Protein AF-A0A8B6F8V8-F1 (afdb_monomer_lite)

Radius of gyration: 27.31 Å; chains: 1; bounding box: 57×54×64 Å

Sequence (137 aa):
MEKSIDESTNSDNKCVRKIDWNKIDTNEYERKLSHKLDSELQNLDLESLDNFIYNLCEIVTDTARELVPSKQNYGSRTRRKGRVWPPHIVDIIRKEKHCFWKWKQAGQPKSKDNKYFKELKQTKKDLRSDQRQFEAS

Structure (mmCIF, N/CA/C/O backbone):
data_AF-A0A8B6F8V8-F1
#
_entry.id   AF-A0A8B6F8V8-F1
#
loop_
_atom_site.group_PDB
_atom_site.id
_atom_site.type_symbol
_atom_site.label_atom_id
_atom_site.label_alt_id
_atom_site.label_comp_id
_atom_site.label_asym_id
_atom_site.label_entity_id
_atom_site.label_seq_id
_atom_site.pdbx_PDB_ins_code
_atom_site.Cartn_x
_atom_site.Cartn_y
_atom_site.Cartn_z
_atom_site.occupancy
_atom_site.B_iso_or_equiv
_atom_site.auth_seq_id
_atom_site.auth_comp_id
_ato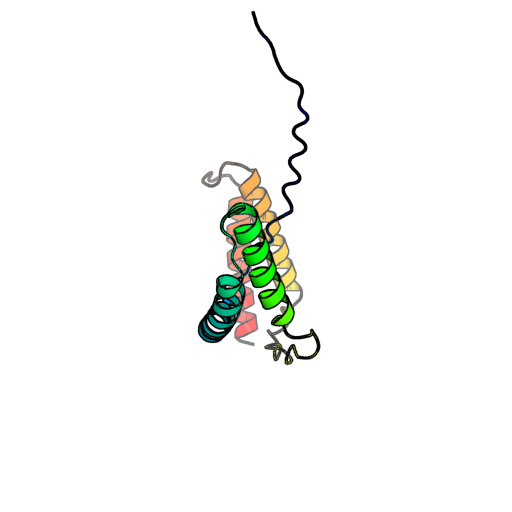m_site.auth_asym_id
_atom_site.auth_atom_id
_atom_site.pdbx_PDB_model_num
ATOM 1 N N . MET A 1 1 ? -38.260 35.640 -4.861 1.00 37.66 1 MET A N 1
ATOM 2 C CA . MET A 1 1 ? -38.415 34.197 -4.583 1.00 37.66 1 MET A CA 1
ATOM 3 C C . MET A 1 1 ? -37.902 33.487 -5.828 1.00 37.66 1 MET A C 1
ATOM 5 O O . MET A 1 1 ? -38.463 33.726 -6.883 1.00 37.66 1 MET A O 1
ATOM 9 N N . GLU A 1 2 ? -36.643 33.025 -5.833 1.00 38.22 2 GLU A N 1
ATOM 10 C CA . GLU A 1 2 ? -36.257 31.622 -5.520 1.00 38.22 2 GLU A CA 1
ATOM 11 C C . GLU A 1 2 ? -36.964 30.638 -6.480 1.00 38.22 2 GLU A C 1
ATOM 13 O O . GLU A 1 2 ? -38.186 30.638 -6.492 1.00 38.22 2 GLU A O 1
ATOM 18 N N . LYS A 1 3 ? -36.342 29.797 -7.327 1.00 39.75 3 LYS A N 1
ATOM 19 C CA . LYS A 1 3 ? -35.070 29.033 -7.321 1.00 39.75 3 LYS A CA 1
ATOM 20 C C . LYS A 1 3 ? -34.772 28.509 -8.755 1.00 39.75 3 LYS A C 1
ATOM 22 O O . LYS A 1 3 ? -35.714 28.273 -9.496 1.00 39.75 3 LYS A O 1
ATOM 27 N N . SER A 1 4 ? -33.495 28.454 -9.164 1.00 43.72 4 SER A N 1
ATOM 28 C CA . SER A 1 4 ? -32.673 27.248 -9.490 1.00 43.72 4 SER A CA 1
ATOM 29 C C . SER A 1 4 ? -32.945 26.558 -10.846 1.00 43.72 4 SER A C 1
ATOM 31 O O . SER A 1 4 ? -34.070 26.165 -11.104 1.00 43.72 4 SER A O 1
ATOM 33 N N . ILE A 1 5 ? -31.996 26.618 -11.798 1.00 47.34 5 ILE A N 1
ATOM 34 C CA . ILE A 1 5 ? -30.928 25.639 -12.170 1.00 47.34 5 ILE A CA 1
ATOM 35 C C . ILE A 1 5 ? -31.457 24.466 -13.013 1.00 47.34 5 ILE A C 1
ATOM 37 O O . ILE A 1 5 ? -32.272 23.704 -12.521 1.00 47.34 5 ILE A O 1
ATOM 41 N N . ASP A 1 6 ? -30.925 24.335 -14.235 1.00 41.88 6 ASP A N 1
ATOM 42 C CA . ASP A 1 6 ? -30.446 23.081 -14.857 1.00 41.88 6 ASP A CA 1
ATOM 43 C C . ASP A 1 6 ? -29.526 23.495 -16.031 1.00 41.88 6 ASP A C 1
ATOM 45 O O . ASP A 1 6 ? -29.958 24.142 -16.981 1.00 41.88 6 ASP A O 1
ATOM 49 N N . GLU A 1 7 ? -28.201 23.514 -15.858 1.00 49.66 7 GLU A N 1
ATOM 50 C CA . GLU A 1 7 ? -27.266 22.388 -16.056 1.00 49.66 7 GLU A CA 1
ATOM 51 C C . GLU A 1 7 ? -27.273 21.801 -17.477 1.00 49.66 7 GLU A C 1
ATOM 53 O O . GLU A 1 7 ? -27.997 20.862 -17.789 1.00 49.66 7 GLU A O 1
ATOM 58 N N . SER A 1 8 ? -26.375 22.312 -18.327 1.00 41.34 8 SER A N 1
ATOM 59 C CA . SER A 1 8 ? -25.616 21.498 -19.293 1.00 41.34 8 SER A CA 1
ATOM 60 C C . SER A 1 8 ? -24.451 22.301 -19.877 1.00 41.34 8 SER A C 1
ATOM 62 O O . SER A 1 8 ? -24.341 22.519 -21.081 1.00 41.34 8 SER A O 1
ATOM 64 N N . THR A 1 9 ? -23.532 22.745 -19.018 1.00 43.31 9 THR A N 1
ATOM 65 C CA . THR A 1 9 ? -22.144 22.929 -19.448 1.00 43.31 9 THR A CA 1
ATOM 66 C C . THR A 1 9 ? -21.496 21.553 -19.427 1.00 43.31 9 THR A C 1
ATOM 68 O O . THR A 1 9 ? -21.001 21.085 -18.404 1.00 43.31 9 THR A O 1
ATOM 71 N N . ASN A 1 10 ? -21.543 20.876 -20.573 1.00 43.97 10 ASN A N 1
ATOM 72 C CA . ASN A 1 10 ? -20.800 19.647 -20.807 1.00 43.97 10 ASN A CA 1
ATOM 73 C C . ASN A 1 10 ? -19.305 20.011 -20.876 1.00 43.97 10 ASN A C 1
ATOM 75 O O . ASN A 1 10 ? -18.731 20.232 -21.939 1.00 43.97 10 ASN A O 1
ATOM 79 N N . SER A 1 11 ? -18.705 20.212 -19.702 1.00 41.75 11 SER A N 1
ATOM 80 C CA . SER A 1 11 ? -17.268 20.361 -19.534 1.00 41.75 11 SER A CA 1
ATOM 81 C C . SER A 1 11 ? -16.659 18.979 -19.722 1.00 41.75 11 SER A C 1
ATOM 83 O O . SER A 1 11 ? -16.521 18.205 -18.773 1.00 41.75 11 SER A O 1
ATOM 85 N N . ASP A 1 12 ? -16.297 18.676 -20.967 1.00 44.72 12 ASP A N 1
ATOM 86 C CA . ASP A 1 12 ? -15.353 17.619 -21.312 1.00 44.72 12 ASP A CA 1
ATOM 87 C C . ASP A 1 12 ? -13.976 17.974 -20.730 1.00 44.72 12 ASP A C 1
ATOM 89 O O . ASP A 1 12 ? -13.028 18.335 -21.427 1.00 44.72 12 ASP A O 1
ATOM 93 N N . ASN A 1 13 ? -13.855 17.869 -19.406 1.00 47.69 13 ASN A N 1
ATOM 94 C CA . ASN A 1 13 ? -12.585 17.845 -18.702 1.00 47.69 13 ASN A CA 1
ATOM 95 C C . ASN A 1 13 ? -11.880 16.532 -19.056 1.00 47.69 13 ASN A C 1
ATOM 97 O O . ASN A 1 13 ? -11.894 15.554 -18.301 1.00 47.69 13 ASN A O 1
ATOM 101 N N . LYS A 1 14 ? -11.258 16.506 -20.242 1.00 51.22 14 LYS A N 1
ATOM 102 C CA . LYS A 1 14 ? -10.300 15.476 -20.635 1.00 51.22 14 LYS A CA 1
ATOM 103 C C . LYS A 1 14 ? -9.250 15.382 -19.533 1.00 51.22 14 LYS A C 1
ATOM 105 O O . LYS A 1 14 ? -8.500 16.312 -19.259 1.00 51.22 14 LYS A O 1
ATOM 110 N N . CYS A 1 15 ? -9.255 14.231 -18.873 1.00 42.44 15 CYS A N 1
ATOM 111 C CA . CYS A 1 15 ? -8.388 13.861 -17.769 1.00 42.44 15 CYS A CA 1
ATOM 112 C C . CYS A 1 15 ? -6.918 14.195 -18.079 1.00 42.44 15 CYS A C 1
ATOM 114 O O . CYS A 1 15 ? -6.251 13.453 -18.805 1.00 42.44 15 CYS A O 1
ATOM 116 N N . VAL A 1 16 ? -6.403 15.279 -17.490 1.00 51.69 1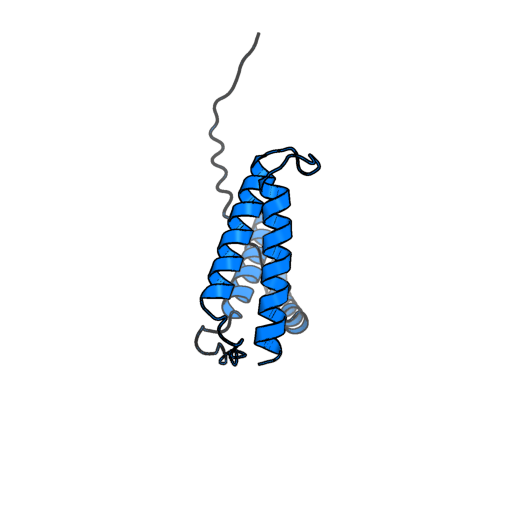6 VAL A N 1
ATOM 117 C CA . VAL A 1 16 ? -4.962 15.528 -17.389 1.00 51.69 16 VAL A CA 1
ATOM 118 C C . VAL A 1 16 ? -4.401 14.407 -16.520 1.00 51.69 16 VAL A C 1
ATOM 120 O O . VAL A 1 16 ? -4.529 14.401 -15.292 1.00 51.69 16 VAL A O 1
ATOM 123 N N . ARG A 1 17 ? -3.870 13.368 -17.168 1.00 60.72 17 ARG A N 1
ATOM 124 C CA . ARG A 1 17 ? -3.345 12.196 -16.470 1.00 60.72 17 ARG A CA 1
ATOM 125 C C . ARG A 1 17 ? -2.095 12.609 -15.704 1.00 60.72 17 ARG A C 1
ATOM 127 O O . ARG A 1 17 ? -1.141 13.119 -16.277 1.00 60.72 17 ARG A O 1
ATOM 134 N N . LYS A 1 18 ? -2.119 12.372 -14.394 1.00 64.31 18 LYS A N 1
ATOM 135 C CA . LYS A 1 18 ? -1.047 12.729 -13.463 1.00 64.31 18 LYS A CA 1
ATOM 136 C C . LYS A 1 18 ? 0.283 12.092 -13.889 1.00 64.31 18 LYS A C 1
ATOM 138 O O . LYS A 1 18 ? 0.394 10.867 -13.921 1.00 64.31 18 LYS A O 1
ATOM 143 N N . ILE A 1 19 ? 1.274 12.929 -14.188 1.00 74.31 19 ILE A N 1
ATOM 144 C CA . ILE A 1 19 ? 2.643 12.515 -14.516 1.00 74.31 19 ILE A CA 1
ATOM 145 C C . ILE A 1 19 ? 3.396 12.196 -13.219 1.00 74.31 19 ILE A C 1
ATOM 147 O O . ILE A 1 19 ? 3.311 12.934 -12.236 1.00 74.31 19 ILE A O 1
ATOM 151 N N . ASP A 1 20 ? 4.125 11.079 -13.213 1.00 76.50 20 ASP A N 1
ATOM 152 C CA . ASP A 1 20 ? 5.019 10.695 -12.116 1.00 76.50 20 ASP A CA 1
ATOM 153 C C . ASP A 1 20 ? 6.444 11.177 -12.411 1.00 76.50 20 ASP A C 1
ATOM 155 O O . ASP A 1 20 ? 7.258 10.458 -12.994 1.00 76.50 20 ASP A O 1
ATOM 159 N N . TRP A 1 21 ? 6.722 12.415 -12.007 1.00 74.44 21 TRP A N 1
ATOM 160 C CA . TRP A 1 21 ? 7.985 13.119 -12.245 1.00 74.44 21 TRP A CA 1
ATOM 161 C C . TRP A 1 21 ? 9.222 12.404 -11.687 1.00 74.44 21 TRP A C 1
ATOM 163 O O . TRP A 1 21 ? 10.312 12.580 -12.215 1.00 74.44 21 TRP A O 1
ATOM 173 N N . ASN A 1 22 ? 9.061 11.527 -10.690 1.00 75.25 22 ASN A N 1
ATOM 174 C CA . ASN A 1 22 ? 10.172 10.775 -10.093 1.00 75.25 22 ASN A CA 1
ATOM 175 C C . ASN A 1 22 ? 10.775 9.713 -11.029 1.00 75.25 22 ASN A C 1
ATOM 177 O O . ASN A 1 22 ? 11.773 9.085 -10.682 1.00 75.25 22 ASN A O 1
ATOM 181 N N . LYS A 1 23 ? 10.134 9.441 -12.169 1.00 76.06 23 LYS A N 1
ATOM 182 C CA . LYS A 1 23 ? 10.578 8.444 -13.156 1.00 76.06 23 LYS A CA 1
ATOM 183 C C . LYS A 1 23 ? 11.137 9.067 -14.430 1.00 76.06 23 LYS A C 1
ATOM 185 O O . LYS A 1 23 ? 11.465 8.329 -15.354 1.00 76.06 23 LYS A O 1
ATOM 190 N N . ILE A 1 24 ? 11.192 10.392 -14.492 1.00 77.00 24 ILE A N 1
ATOM 191 C CA . ILE A 1 24 ? 11.672 11.134 -15.651 1.00 77.00 24 ILE A CA 1
ATOM 192 C C . ILE A 1 24 ? 13.099 11.588 -15.350 1.00 77.00 24 ILE A C 1
ATOM 194 O O . ILE A 1 24 ? 13.359 12.141 -14.284 1.00 77.00 24 ILE A O 1
ATOM 198 N N . ASP A 1 25 ? 14.019 11.342 -16.283 1.00 83.12 25 ASP A N 1
ATOM 199 C CA . ASP A 1 25 ? 15.344 11.961 -16.250 1.00 83.12 25 ASP A CA 1
ATOM 200 C C . ASP A 1 25 ? 15.191 13.443 -16.607 1.00 83.12 25 ASP A C 1
ATOM 202 O O . ASP A 1 25 ? 14.803 13.794 -17.726 1.00 83.12 25 ASP A O 1
ATOM 206 N N . THR A 1 26 ? 15.448 14.314 -15.634 1.00 79.88 26 THR A N 1
ATOM 207 C CA . THR A 1 26 ? 15.237 15.758 -15.760 1.00 79.88 26 THR A CA 1
ATOM 208 C C . THR A 1 26 ? 16.149 16.386 -16.807 1.00 79.88 26 THR A C 1
ATOM 210 O O . THR A 1 26 ? 15.698 17.249 -17.553 1.00 79.88 26 THR A O 1
ATOM 213 N N . ASN A 1 27 ? 17.391 15.912 -16.939 1.00 77.44 27 ASN A N 1
ATOM 214 C CA . ASN A 1 27 ? 18.358 16.490 -17.873 1.00 77.44 27 ASN A CA 1
ATOM 215 C C . ASN A 1 27 ? 18.012 16.125 -19.322 1.00 77.44 27 ASN A C 1
ATOM 217 O O . ASN A 1 27 ? 18.136 16.942 -20.238 1.00 77.44 27 ASN A O 1
ATOM 221 N N . GLU A 1 28 ? 17.558 14.890 -19.546 1.00 79.94 28 GLU A N 1
ATOM 222 C CA . GLU A 1 28 ? 17.110 14.458 -20.871 1.00 79.94 28 GLU A CA 1
ATOM 223 C C . GLU A 1 28 ? 15.784 15.126 -21.266 1.00 79.94 28 GLU A C 1
ATOM 225 O O . GLU A 1 28 ? 15.607 15.512 -22.428 1.00 79.94 28 GLU A O 1
ATOM 230 N N . TYR A 1 29 ? 14.875 15.302 -20.301 1.00 81.88 29 TYR A N 1
ATOM 231 C CA . TYR A 1 29 ? 13.619 16.023 -20.490 1.00 81.88 29 TYR A CA 1
ATOM 232 C C . TYR A 1 29 ? 13.859 17.478 -20.902 1.00 81.88 29 TYR A C 1
ATOM 234 O O . TYR A 1 29 ? 13.317 17.912 -21.917 1.00 81.88 29 TYR A O 1
ATOM 242 N N . GLU A 1 30 ? 14.719 18.202 -20.183 1.00 81.19 30 GLU A N 1
ATOM 243 C CA . GLU A 1 30 ? 15.064 19.592 -20.497 1.00 81.19 30 GLU A CA 1
ATOM 244 C C . GLU A 1 30 ? 15.660 19.722 -21.902 1.00 81.19 30 GLU A C 1
ATOM 246 O O . GLU A 1 30 ? 15.206 20.548 -22.692 1.00 81.19 30 GLU A O 1
ATOM 251 N N . ARG A 1 31 ? 16.600 18.843 -22.279 1.00 85.19 31 ARG A N 1
ATOM 252 C CA . ARG A 1 31 ? 17.223 18.886 -23.612 1.00 85.19 31 ARG A CA 1
ATOM 253 C C . ARG A 1 31 ? 16.209 18.691 -24.743 1.00 85.19 31 ARG A C 1
ATOM 255 O O . ARG A 1 31 ? 16.303 19.346 -25.780 1.00 85.19 31 ARG A O 1
ATOM 262 N N . LYS A 1 32 ? 15.265 17.762 -24.572 1.00 81.94 32 LYS A N 1
ATOM 263 C CA . LYS A 1 32 ? 14.237 17.468 -25.584 1.00 81.94 32 LYS A CA 1
ATOM 264 C C . LYS A 1 32 ? 13.156 18.535 -25.635 1.00 81.94 32 LYS A C 1
ATOM 266 O O . LYS A 1 32 ? 12.690 18.852 -26.726 1.00 81.94 32 LYS A O 1
ATOM 271 N N . LEU A 1 33 ? 12.788 19.089 -24.483 1.00 82.88 33 LEU A N 1
ATOM 272 C CA . LEU A 1 33 ? 11.827 20.177 -24.393 1.00 82.88 33 LEU A CA 1
ATOM 273 C C . LEU A 1 33 ? 12.355 21.424 -25.105 1.00 82.88 33 LEU A C 1
ATOM 275 O O . LEU A 1 33 ? 11.645 21.964 -25.945 1.00 82.88 33 LEU A O 1
ATOM 279 N N . SER A 1 34 ? 13.606 21.819 -24.851 1.00 80.06 34 SER A N 1
ATOM 280 C CA . SER A 1 34 ? 14.218 22.977 -25.514 1.00 80.06 34 SER A CA 1
ATOM 281 C C . SER A 1 34 ? 14.277 22.803 -27.031 1.00 80.06 34 SER A C 1
ATOM 283 O O . SER A 1 34 ? 13.841 23.680 -27.762 1.00 80.06 34 SER A O 1
ATOM 285 N N . HIS A 1 35 ? 14.698 21.630 -27.518 1.00 78.19 35 HIS A N 1
ATOM 286 C CA . HIS A 1 35 ? 14.756 21.371 -28.960 1.00 78.19 35 HIS A CA 1
ATOM 287 C C . HIS A 1 35 ? 13.375 21.419 -29.639 1.00 78.19 35 HIS A C 1
ATOM 289 O O . HIS A 1 35 ? 13.273 21.834 -30.791 1.00 78.19 35 HIS A O 1
ATOM 295 N N . LYS A 1 36 ? 12.308 20.966 -28.965 1.00 75.62 36 LYS A N 1
ATOM 296 C CA . LYS A 1 36 ? 10.942 21.017 -29.515 1.00 75.62 36 LYS A CA 1
ATOM 297 C C . LYS A 1 36 ? 10.318 22.412 -29.402 1.00 75.62 36 LYS A C 1
ATOM 299 O O . LYS A 1 36 ? 9.612 22.832 -30.312 1.00 75.62 36 LYS A O 1
ATOM 304 N N . LEU A 1 37 ? 10.605 23.144 -28.326 1.00 74.31 37 LEU A N 1
ATOM 305 C CA . LEU A 1 37 ? 10.185 24.537 -28.168 1.00 74.31 37 LEU A CA 1
ATOM 306 C C . LEU A 1 37 ? 10.819 25.437 -29.227 1.00 74.31 37 LEU A C 1
ATOM 308 O O . LEU A 1 37 ? 10.107 26.225 -29.840 1.00 74.31 37 LEU A O 1
ATOM 312 N N . ASP A 1 38 ? 12.115 25.276 -29.494 1.00 74.06 38 ASP A N 1
ATOM 313 C CA . ASP A 1 38 ? 12.824 26.071 -3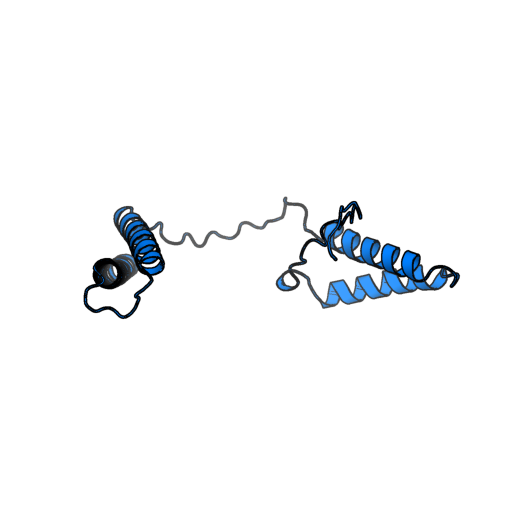0.500 1.00 74.06 38 ASP A CA 1
ATOM 314 C C . ASP A 1 38 ? 12.247 25.866 -31.912 1.00 74.06 38 ASP A C 1
ATOM 316 O O . ASP A 1 38 ? 12.197 26.815 -32.694 1.00 74.06 38 ASP A O 1
ATOM 320 N N . SER A 1 39 ? 11.753 24.662 -32.239 1.00 67.31 39 SER A N 1
ATOM 321 C CA . SER A 1 39 ? 11.107 24.392 -33.533 1.00 67.31 39 SER A CA 1
ATOM 322 C C . SER A 1 39 ? 9.681 24.942 -33.646 1.00 67.31 39 SER A C 1
ATOM 324 O O . SER A 1 39 ? 9.267 25.342 -34.731 1.00 67.31 39 SER A O 1
ATOM 326 N N . GLU A 1 40 ? 8.927 24.976 -32.546 1.00 63.56 40 GLU A N 1
ATOM 327 C CA . GLU A 1 40 ? 7.544 25.481 -32.526 1.00 63.56 40 GLU A CA 1
ATOM 328 C C . GLU A 1 40 ? 7.494 27.015 -32.447 1.00 63.56 40 GLU A C 1
ATOM 330 O O . GLU A 1 40 ? 6.646 27.651 -33.071 1.00 63.56 40 GLU A O 1
ATOM 335 N N . LEU A 1 41 ? 8.452 27.634 -31.748 1.00 63.16 41 LEU A N 1
ATOM 336 C CA . LEU A 1 41 ? 8.564 29.092 -31.630 1.00 63.16 41 LEU A CA 1
ATOM 337 C C . LEU A 1 41 ? 8.926 29.781 -32.955 1.00 63.16 41 LEU A C 1
ATOM 339 O O . LEU A 1 41 ? 8.628 30.962 -33.117 1.00 63.16 41 LEU A O 1
ATOM 343 N N . GLN A 1 42 ? 9.518 29.066 -33.918 1.00 61.47 42 GLN A N 1
ATOM 344 C CA . GLN A 1 42 ? 9.798 29.605 -35.256 1.00 61.47 42 GLN A CA 1
ATOM 345 C C . GLN A 1 42 ? 8.557 29.708 -36.162 1.00 61.47 42 GLN A C 1
ATOM 347 O O . GLN A 1 42 ? 8.624 30.399 -37.175 1.00 61.47 42 GLN A O 1
ATOM 352 N N . ASN A 1 43 ? 7.428 29.082 -35.800 1.00 56.81 43 ASN A N 1
ATOM 353 C CA . ASN A 1 43 ? 6.208 29.023 -36.623 1.00 56.81 43 ASN A CA 1
ATOM 354 C C . ASN A 1 43 ? 5.005 29.760 -36.004 1.00 56.81 43 ASN A C 1
ATOM 356 O O . ASN A 1 43 ? 3.862 29.535 -36.402 1.00 56.81 43 ASN A O 1
ATOM 360 N N . LEU A 1 44 ? 5.242 30.620 -35.013 1.00 54.53 44 LEU A N 1
ATOM 361 C CA . LEU A 1 44 ? 4.178 31.247 -34.238 1.00 54.53 44 LEU A CA 1
ATOM 362 C C . LEU A 1 44 ? 3.666 32.551 -34.859 1.00 54.53 44 LEU A C 1
ATOM 364 O O . LEU A 1 44 ? 4.278 33.606 -34.702 1.00 54.53 44 LEU A O 1
ATOM 368 N N . ASP A 1 45 ? 2.493 32.473 -35.485 1.00 59.06 45 ASP A N 1
ATOM 369 C CA . ASP A 1 45 ? 1.624 33.629 -35.711 1.00 59.06 45 ASP A CA 1
ATOM 370 C C . ASP A 1 45 ? 0.741 33.830 -34.460 1.00 59.06 45 ASP A C 1
ATOM 372 O O . ASP A 1 45 ? 0.116 32.892 -33.958 1.00 59.06 45 ASP A O 1
ATOM 376 N N . LEU A 1 46 ? 0.750 35.039 -33.893 1.00 55.00 46 LEU A N 1
ATOM 377 C CA . LEU A 1 46 ? 0.324 35.354 -32.513 1.00 55.00 46 LEU A CA 1
ATOM 378 C C . LEU A 1 46 ? -1.198 35.299 -32.250 1.00 55.00 46 LEU A C 1
ATOM 380 O O . LEU A 1 46 ? -1.636 35.630 -31.148 1.00 55.00 46 LEU A O 1
ATOM 384 N N . GLU A 1 47 ? -2.022 34.885 -33.213 1.00 55.38 47 GLU A N 1
ATOM 385 C CA . GLU A 1 47 ? -3.486 35.043 -33.141 1.00 55.38 47 GLU A CA 1
ATOM 386 C C . GLU A 1 47 ? -4.250 33.959 -32.364 1.00 55.38 47 GLU A C 1
ATOM 388 O O . GLU A 1 47 ? -5.466 34.054 -32.213 1.00 55.38 47 GLU A O 1
ATOM 393 N N . SER A 1 48 ? -3.587 32.960 -31.780 1.00 64.88 48 SER A N 1
ATOM 394 C CA . SER A 1 48 ? -4.272 32.065 -30.838 1.00 64.88 48 SER A CA 1
ATOM 395 C C . SER A 1 48 ? -3.308 31.443 -29.841 1.00 64.88 48 SER A C 1
ATOM 397 O O . SER A 1 48 ? -2.858 30.302 -29.969 1.00 64.88 48 SER A O 1
ATOM 399 N N . LEU A 1 49 ? -2.992 32.230 -28.817 1.00 64.38 49 LEU A N 1
ATOM 400 C CA . LEU A 1 49 ? -2.133 31.833 -27.705 1.00 64.38 49 LEU A CA 1
ATOM 401 C C . LEU A 1 49 ? -2.665 30.566 -27.001 1.00 64.38 49 LEU A C 1
ATOM 403 O O . LEU A 1 49 ? -1.877 29.726 -26.575 1.00 64.38 49 LEU A O 1
ATOM 407 N N . ASP A 1 50 ? -3.986 30.364 -26.989 1.00 66.38 50 ASP A N 1
ATOM 408 C CA . ASP A 1 50 ? -4.628 29.152 -26.464 1.00 66.38 50 ASP A CA 1
ATOM 409 C C . ASP A 1 50 ? -4.370 27.912 -27.335 1.00 66.38 50 ASP A C 1
ATOM 411 O O . ASP A 1 50 ? -4.076 26.843 -26.797 1.00 66.38 50 ASP A O 1
ATOM 415 N N . ASN A 1 51 ? -4.400 28.037 -28.669 1.00 71.50 51 ASN A N 1
ATOM 416 C CA . ASN A 1 51 ? -4.042 26.927 -29.562 1.00 71.50 51 ASN A CA 1
ATOM 417 C C . ASN A 1 51 ? -2.551 26.598 -29.465 1.00 71.50 51 ASN A C 1
ATOM 419 O O . ASN A 1 51 ? -2.174 25.429 -29.508 1.00 71.50 51 ASN A O 1
ATOM 423 N N . PHE A 1 52 ? -1.703 27.611 -29.281 1.00 73.25 52 PHE A N 1
ATOM 424 C CA . PHE A 1 52 ? -0.279 27.390 -29.058 1.00 73.25 52 PHE A CA 1
ATOM 425 C C . PHE A 1 52 ? -0.011 26.660 -27.737 1.00 73.25 52 PHE A C 1
ATOM 427 O O . PHE A 1 52 ? 0.726 25.675 -27.721 1.00 73.25 52 PHE A O 1
ATOM 434 N N . ILE A 1 53 ? -0.650 27.086 -26.641 1.00 78.50 53 ILE A N 1
ATOM 435 C CA . ILE A 1 53 ? -0.558 26.402 -25.344 1.00 78.50 53 ILE A CA 1
ATOM 436 C C . ILE A 1 53 ? -1.075 24.963 -25.459 1.00 78.50 53 ILE A C 1
ATOM 438 O O . ILE A 1 53 ? -0.437 24.045 -24.941 1.00 78.50 53 ILE A O 1
ATOM 442 N N . TYR A 1 54 ? -2.191 24.745 -26.161 1.00 80.06 54 TYR A N 1
ATOM 443 C CA . TYR A 1 54 ? -2.743 23.409 -26.382 1.00 80.06 54 TYR A CA 1
ATOM 444 C C . TYR A 1 54 ? -1.756 22.505 -27.136 1.00 80.06 54 TYR A C 1
ATOM 446 O O . TYR A 1 54 ? -1.452 21.403 -26.671 1.00 80.06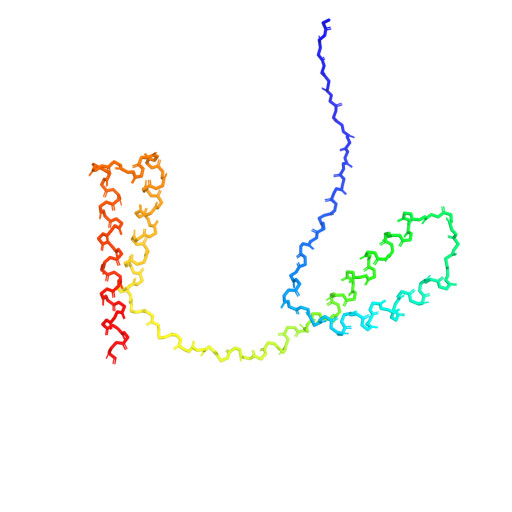 54 TYR A O 1
ATOM 454 N N . ASN A 1 55 ? -1.190 22.994 -28.242 1.00 78.38 55 ASN A N 1
ATOM 455 C CA . ASN A 1 55 ? -0.203 22.259 -29.034 1.00 78.38 55 ASN A CA 1
ATOM 456 C C . ASN A 1 55 ? 1.055 21.950 -28.215 1.00 78.38 55 ASN A C 1
ATOM 458 O O . ASN A 1 55 ? 1.564 20.830 -28.251 1.00 78.38 55 ASN A O 1
ATOM 462 N N . LEU A 1 56 ? 1.510 22.895 -27.389 1.00 79.19 56 LEU A N 1
ATOM 463 C CA . LEU A 1 56 ? 2.620 22.669 -26.468 1.00 79.19 56 LEU A CA 1
ATOM 464 C C . LEU A 1 56 ? 2.330 21.557 -25.461 1.00 79.19 56 LEU A C 1
ATOM 466 O O . LEU A 1 56 ? 3.175 20.690 -25.228 1.00 79.19 56 LEU A O 1
ATOM 470 N N . CYS A 1 57 ? 1.135 21.554 -24.871 1.00 79.19 57 CYS A N 1
ATOM 471 C CA . CYS A 1 57 ? 0.722 20.507 -23.946 1.00 79.19 57 CYS A CA 1
ATOM 472 C C . CYS A 1 57 ? 0.668 19.125 -24.617 1.00 79.19 57 CYS A C 1
ATOM 474 O O . CYS A 1 57 ? 1.084 18.140 -23.996 1.00 79.19 57 CYS A O 1
ATOM 476 N N . GLU A 1 58 ? 0.202 19.030 -25.866 1.00 83.44 58 GLU A N 1
ATOM 477 C CA . GLU A 1 58 ? 0.219 17.768 -26.618 1.00 83.44 58 GLU A CA 1
ATOM 478 C C . GLU A 1 58 ? 1.647 17.308 -26.917 1.00 83.44 58 GLU A C 1
ATOM 480 O O . GLU A 1 58 ? 1.992 16.164 -26.615 1.00 83.44 58 GLU A O 1
ATOM 485 N N . ILE A 1 59 ? 2.518 18.210 -27.372 1.00 82.06 59 ILE A N 1
ATOM 486 C CA . ILE A 1 59 ? 3.920 17.895 -27.666 1.00 82.06 59 ILE A CA 1
ATOM 487 C C . ILE A 1 59 ? 4.644 17.381 -26.419 1.00 82.06 59 ILE A C 1
ATOM 489 O O . ILE A 1 59 ? 5.334 16.359 -26.480 1.00 82.06 59 ILE A O 1
ATOM 493 N N . VAL A 1 60 ? 4.470 18.034 -25.267 1.00 76.62 60 VAL A N 1
ATOM 494 C CA . VAL A 1 60 ? 5.043 17.576 -23.990 1.00 76.62 60 VAL A CA 1
ATOM 495 C C . VAL A 1 60 ? 4.520 16.183 -23.629 1.00 76.62 60 VAL A C 1
ATOM 497 O O . VAL A 1 60 ? 5.293 15.306 -23.230 1.00 76.62 60 VAL A O 1
ATOM 500 N N . THR A 1 61 ? 3.218 15.954 -23.809 1.00 79.50 61 THR A N 1
ATOM 501 C CA . THR A 1 61 ? 2.561 14.690 -23.453 1.00 79.50 61 THR A CA 1
ATOM 502 C C . THR A 1 61 ? 3.020 13.533 -24.337 1.00 79.50 61 THR A C 1
ATOM 504 O O . THR A 1 61 ? 3.310 12.449 -23.825 1.00 79.50 61 THR A O 1
ATOM 507 N N . ASP A 1 62 ? 3.117 13.741 -25.645 1.00 76.81 62 ASP A N 1
ATOM 508 C CA . ASP A 1 62 ? 3.490 12.687 -26.584 1.00 76.81 62 ASP A CA 1
ATOM 509 C C . ASP A 1 62 ? 4.986 12.381 -26.532 1.00 76.81 62 ASP A C 1
ATOM 511 O O . ASP A 1 62 ? 5.367 11.210 -26.508 1.00 76.81 62 ASP A O 1
ATOM 515 N N . THR A 1 63 ? 5.835 13.392 -26.324 1.00 75.62 63 THR A N 1
ATOM 516 C CA . THR A 1 63 ? 7.270 13.171 -26.062 1.00 75.62 63 THR A CA 1
ATOM 517 C C . THR A 1 63 ? 7.486 12.316 -24.814 1.00 75.62 63 THR A C 1
ATOM 519 O O . THR A 1 63 ? 8.320 11.412 -24.804 1.00 75.62 63 THR A O 1
ATOM 522 N N . ALA A 1 64 ? 6.714 12.567 -23.752 1.00 73.19 64 ALA A N 1
ATOM 523 C CA . ALA A 1 64 ? 6.785 11.769 -22.534 1.00 73.19 64 ALA A CA 1
ATOM 524 C C . ALA A 1 64 ? 6.329 10.317 -22.762 1.00 73.19 64 ALA A C 1
ATOM 526 O O . ALA A 1 64 ? 6.867 9.403 -22.139 1.00 73.19 64 ALA A O 1
ATOM 527 N N . ARG A 1 65 ? 5.358 10.086 -23.656 1.00 70.62 65 ARG A N 1
ATOM 528 C CA . ARG A 1 65 ? 4.866 8.743 -24.007 1.00 70.62 65 ARG A CA 1
ATOM 529 C C . ARG A 1 65 ? 5.857 7.954 -24.850 1.00 70.62 65 ARG A C 1
ATOM 531 O O . ARG A 1 65 ? 6.046 6.772 -24.577 1.00 70.62 65 ARG A O 1
ATOM 538 N N . GLU A 1 66 ? 6.495 8.593 -25.824 1.00 70.06 66 GLU A N 1
ATOM 539 C CA . GLU A 1 66 ? 7.537 7.979 -26.660 1.00 70.06 66 GLU A CA 1
ATOM 540 C C . GLU A 1 66 ? 8.750 7.532 -25.835 1.00 70.06 66 GLU A C 1
ATOM 542 O O . GLU A 1 66 ? 9.427 6.567 -26.185 1.00 70.06 66 GLU A O 1
ATOM 547 N N . LEU A 1 67 ? 8.998 8.207 -24.709 1.00 65.69 67 LEU A N 1
ATOM 548 C CA . LEU A 1 67 ? 10.087 7.896 -23.786 1.00 65.69 67 LEU A CA 1
ATOM 549 C C . LEU A 1 67 ? 9.740 6.871 -22.713 1.00 65.69 67 LEU A C 1
ATOM 551 O O . LEU A 1 67 ? 10.620 6.467 -21.952 1.00 65.69 67 LEU A O 1
ATOM 555 N N . VAL A 1 68 ? 8.490 6.406 -22.653 1.00 63.19 68 VAL A N 1
ATOM 556 C CA . VAL A 1 68 ? 8.167 5.229 -21.850 1.00 63.19 68 VAL A CA 1
ATOM 557 C C . VAL A 1 68 ? 8.862 4.038 -22.513 1.00 63.19 68 VAL A C 1
ATOM 559 O O . VAL A 1 68 ? 8.523 3.706 -23.651 1.00 63.19 68 VAL A O 1
ATOM 562 N N . PRO A 1 69 ? 9.812 3.361 -21.840 1.00 52.84 69 PRO A N 1
ATOM 563 C CA . PRO A 1 69 ? 10.492 2.230 -22.442 1.00 52.84 69 PRO A CA 1
ATOM 564 C C . PRO A 1 69 ? 9.448 1.197 -22.855 1.00 52.84 69 PRO A C 1
ATOM 566 O O . PRO A 1 69 ? 8.569 0.841 -22.057 1.00 52.84 69 PRO A O 1
ATOM 569 N N . SER A 1 70 ? 9.535 0.719 -24.104 1.00 52.34 70 SER A N 1
ATOM 570 C CA . SER A 1 70 ? 8.723 -0.408 -24.547 1.00 52.34 70 SER A CA 1
ATOM 571 C C . SER A 1 70 ? 8.848 -1.501 -23.483 1.00 52.34 70 SER A C 1
ATOM 573 O O . SER A 1 70 ? 9.926 -1.755 -22.933 1.00 52.34 70 SER A O 1
ATOM 575 N N . LYS A 1 71 ? 7.722 -2.116 -23.116 1.00 54.91 71 LYS A N 1
ATOM 576 C CA . LYS A 1 71 ? 7.613 -3.053 -21.983 1.00 54.91 71 LYS A CA 1
ATOM 577 C C . LYS A 1 71 ? 8.574 -4.260 -22.051 1.00 54.91 71 LYS A C 1
ATOM 579 O O . LYS A 1 71 ? 8.549 -5.084 -21.143 1.00 54.91 71 LYS A O 1
ATOM 584 N N . GLN A 1 72 ? 9.402 -4.381 -23.089 1.00 51.28 72 GLN A N 1
ATOM 585 C CA . GLN A 1 72 ? 10.401 -5.431 -23.268 1.00 51.28 72 GLN A CA 1
ATOM 586 C C . GLN A 1 72 ? 11.664 -5.262 -22.416 1.00 51.28 72 GLN A C 1
ATOM 588 O O . GLN A 1 72 ? 12.284 -6.269 -22.098 1.00 51.28 72 GLN A O 1
ATOM 593 N N . ASN A 1 73 ? 11.997 -4.051 -21.957 1.00 45.69 73 ASN A N 1
ATOM 594 C CA . ASN A 1 73 ? 13.182 -3.813 -21.120 1.00 45.69 73 ASN A CA 1
ATOM 595 C C . ASN A 1 73 ? 12.832 -3.407 -19.685 1.00 45.69 73 ASN A C 1
ATOM 597 O O . ASN A 1 73 ? 13.582 -2.674 -19.038 1.00 45.69 73 ASN A O 1
ATOM 601 N N . TYR A 1 74 ? 11.739 -3.941 -19.125 1.00 47.06 74 TYR A N 1
ATOM 602 C CA . TYR A 1 74 ? 11.753 -4.176 -17.684 1.00 47.06 74 TYR A CA 1
ATOM 603 C C . TYR A 1 74 ? 12.803 -5.249 -17.442 1.00 47.06 74 TYR A C 1
ATOM 605 O O . TYR A 1 74 ? 12.492 -6.439 -17.362 1.00 47.06 74 TYR A O 1
ATOM 613 N N . GLY A 1 75 ? 14.058 -4.795 -17.342 1.00 41.56 75 GLY A N 1
ATOM 614 C CA . GLY A 1 75 ? 15.117 -5.526 -16.690 1.00 41.56 75 GLY A CA 1
ATOM 615 C C . GLY A 1 75 ? 14.470 -6.165 -15.488 1.00 41.56 75 GLY A C 1
ATOM 616 O O . GLY A 1 75 ? 13.800 -5.473 -14.711 1.00 41.56 75 GLY A O 1
ATOM 617 N N . SER A 1 76 ? 14.544 -7.497 -15.460 1.00 45.22 76 SER A N 1
ATOM 618 C CA . SER A 1 76 ? 14.199 -8.310 -14.314 1.00 45.22 76 SER A CA 1
ATOM 619 C C . SER A 1 76 ? 14.572 -7.467 -13.114 1.00 45.22 76 SER A C 1
ATOM 621 O O . SER A 1 76 ? 15.758 -7.277 -12.835 1.00 45.22 76 SER A O 1
ATOM 623 N N . ARG A 1 77 ? 13.568 -6.882 -12.433 1.00 45.03 77 ARG A N 1
ATOM 624 C CA . ARG A 1 77 ? 13.747 -6.595 -11.023 1.00 45.03 77 ARG A CA 1
ATOM 625 C C . ARG A 1 77 ? 14.221 -7.949 -10.582 1.00 45.03 77 ARG A C 1
ATOM 627 O O . ARG A 1 77 ? 13.430 -8.894 -10.642 1.00 45.03 77 ARG A O 1
ATOM 634 N N . THR A 1 78 ? 15.504 -8.065 -10.257 1.00 46.69 78 THR A N 1
ATOM 635 C CA . THR A 1 78 ? 15.956 -9.107 -9.375 1.00 46.69 78 THR A CA 1
ATOM 636 C C . THR A 1 78 ? 14.953 -8.957 -8.261 1.00 46.69 78 THR A C 1
ATOM 638 O O . THR A 1 78 ? 14.943 -7.972 -7.518 1.00 46.69 78 THR A O 1
ATOM 641 N N . ARG A 1 79 ? 13.938 -9.833 -8.287 1.00 47.31 79 ARG A N 1
ATOM 642 C CA . ARG A 1 79 ? 13.051 -10.023 -7.175 1.00 47.31 79 ARG A CA 1
ATOM 643 C C . ARG A 1 79 ? 14.118 -10.320 -6.155 1.00 47.31 79 ARG A C 1
ATOM 645 O O . ARG A 1 79 ? 14.695 -11.406 -6.192 1.00 47.31 79 ARG A O 1
ATOM 652 N N . ARG A 1 80 ? 14.447 -9.344 -5.294 1.00 45.81 80 ARG A N 1
ATOM 653 C CA . ARG A 1 80 ? 14.848 -9.680 -3.943 1.00 45.81 80 ARG A CA 1
ATOM 654 C C . ARG A 1 80 ? 13.815 -10.738 -3.642 1.00 45.81 80 ARG A C 1
ATOM 656 O O . ARG A 1 80 ? 12.618 -10.430 -3.706 1.00 45.81 80 ARG A O 1
ATOM 663 N N . LYS A 1 81 ? 14.242 -12.001 -3.588 1.00 51.47 81 LYS A N 1
ATOM 664 C CA . LYS A 1 81 ? 13.383 -13.087 -3.160 1.00 51.47 81 LYS A CA 1
ATOM 665 C C . LYS A 1 81 ? 13.150 -12.706 -1.710 1.00 51.47 81 LYS A C 1
ATOM 667 O O . LYS A 1 81 ? 13.871 -13.157 -0.832 1.00 51.47 81 LYS A O 1
ATOM 672 N N . GLY A 1 82 ? 12.279 -11.715 -1.495 1.00 55.81 82 GLY A N 1
ATOM 673 C CA . GLY A 1 82 ? 11.771 -11.341 -0.205 1.00 55.81 82 GLY A CA 1
ATOM 674 C C . GLY A 1 82 ? 11.256 -12.665 0.267 1.00 55.81 82 GLY A C 1
ATOM 675 O O . GLY A 1 82 ? 10.451 -13.281 -0.443 1.00 55.81 82 GLY A O 1
ATOM 676 N N . ARG A 1 83 ? 11.903 -13.184 1.310 1.00 67.00 83 ARG A N 1
ATOM 677 C CA . ARG A 1 83 ? 11.600 -14.508 1.819 1.00 67.00 83 ARG A CA 1
ATOM 678 C C . ARG A 1 83 ? 10.085 -14.581 1.908 1.00 67.00 83 ARG A C 1
ATOM 680 O O . ARG A 1 83 ? 9.457 -13.673 2.457 1.00 67.00 83 ARG A O 1
ATOM 687 N N . VAL A 1 84 ? 9.510 -15.560 1.214 1.00 79.88 84 VAL A N 1
ATOM 688 C CA . VAL A 1 84 ? 8.059 -15.685 1.142 1.00 79.88 84 VAL A CA 1
ATOM 689 C C . VAL A 1 84 ? 7.595 -15.858 2.575 1.00 79.88 84 VAL A C 1
ATOM 691 O O . VAL A 1 84 ? 8.033 -16.793 3.244 1.00 79.88 84 VAL A O 1
ATOM 694 N N . TRP A 1 85 ? 6.779 -14.921 3.054 1.00 82.00 85 TRP A N 1
ATOM 695 C CA . TRP A 1 85 ? 6.265 -14.991 4.410 1.00 82.00 85 TRP A CA 1
ATOM 696 C C . TRP A 1 85 ? 5.521 -16.316 4.586 1.00 82.00 85 TRP A C 1
ATOM 698 O O . TRP A 1 85 ? 4.699 -16.665 3.730 1.00 82.00 85 TRP A O 1
ATOM 708 N N . PRO A 1 86 ? 5.792 -17.060 5.665 1.00 86.38 86 PRO A N 1
ATOM 709 C CA . PRO A 1 86 ? 5.073 -18.286 5.940 1.00 86.38 86 PRO A CA 1
ATOM 710 C C . PRO A 1 86 ? 3.573 -17.987 6.126 1.00 86.38 86 PRO A C 1
ATOM 712 O O . PRO A 1 86 ? 3.216 -16.892 6.579 1.00 86.38 86 PRO A O 1
ATOM 715 N N . PRO A 1 87 ? 2.679 -18.941 5.796 1.00 89.19 87 PRO A N 1
ATOM 716 C CA . PRO A 1 87 ? 1.231 -18.713 5.792 1.00 89.19 87 PRO A CA 1
ATOM 717 C C . PRO A 1 87 ? 0.677 -18.118 7.095 1.00 89.19 87 PRO A C 1
ATOM 719 O O . PRO A 1 87 ? -0.146 -17.209 7.043 1.00 89.19 87 PRO A O 1
ATOM 722 N N . HIS A 1 88 ? 1.194 -18.540 8.254 1.00 88.88 88 HIS A N 1
ATOM 723 C CA . HIS A 1 88 ? 0.751 -18.021 9.552 1.00 88.88 88 HIS A CA 1
ATOM 724 C C . HIS A 1 88 ? 1.023 -16.514 9.722 1.00 88.88 88 HIS A C 1
ATOM 726 O O . HIS A 1 88 ? 0.157 -15.793 10.216 1.00 88.88 88 HIS A O 1
ATOM 732 N N . ILE A 1 89 ? 2.164 -15.998 9.240 1.00 88.62 89 ILE A N 1
ATOM 733 C CA . ILE A 1 89 ? 2.464 -14.555 9.279 1.00 88.62 89 ILE A CA 1
ATOM 734 C C . ILE A 1 89 ? 1.512 -13.790 8.358 1.00 88.62 89 ILE A C 1
ATOM 736 O O . ILE A 1 89 ? 1.019 -12.717 8.712 1.00 88.62 89 ILE A O 1
ATOM 740 N N . VAL A 1 90 ? 1.195 -14.354 7.190 1.00 90.19 90 VAL A N 1
ATOM 741 C CA . VAL A 1 90 ? 0.211 -13.764 6.271 1.00 90.19 90 VAL A CA 1
ATOM 742 C C . VAL A 1 90 ? -1.167 -13.664 6.932 1.00 90.19 90 VAL A C 1
ATOM 744 O O . VAL A 1 90 ? -1.844 -12.641 6.786 1.00 90.19 90 VAL A O 1
ATOM 747 N N . ASP A 1 91 ? -1.571 -14.673 7.700 1.00 92.38 91 ASP A N 1
ATOM 748 C CA . ASP A 1 91 ? -2.843 -14.663 8.422 1.00 92.38 91 ASP A CA 1
ATOM 749 C C . ASP A 1 91 ? -2.863 -13.635 9.562 1.00 92.38 91 ASP A C 1
ATOM 751 O O . ASP A 1 91 ? -3.861 -12.926 9.730 1.00 92.38 91 ASP A O 1
ATOM 755 N N . ILE A 1 92 ? -1.744 -13.446 10.270 1.00 89.75 92 ILE A N 1
ATOM 756 C CA . ILE A 1 92 ? -1.597 -12.366 11.258 1.00 89.75 92 ILE A CA 1
ATOM 757 C C . ILE A 1 92 ? -1.741 -10.993 10.587 1.00 89.75 92 ILE A C 1
ATOM 759 O O . ILE A 1 92 ? -2.489 -10.148 11.083 1.00 89.75 92 ILE A O 1
ATOM 763 N N . ILE A 1 93 ? -1.109 -10.776 9.426 1.00 89.56 93 ILE A N 1
ATOM 764 C CA . ILE A 1 93 ? -1.222 -9.519 8.662 1.00 89.56 93 ILE A CA 1
ATOM 765 C C . ILE A 1 93 ? -2.675 -9.259 8.242 1.00 89.56 93 ILE A C 1
ATOM 767 O O . ILE A 1 93 ? -3.168 -8.129 8.335 1.00 89.56 93 ILE A O 1
ATOM 771 N N . ARG A 1 94 ? -3.392 -10.288 7.771 1.00 92.19 94 ARG A N 1
ATOM 772 C CA . ARG A 1 94 ? -4.817 -10.166 7.417 1.00 92.19 94 ARG A CA 1
ATOM 773 C C . ARG A 1 94 ? -5.656 -9.775 8.632 1.00 92.19 94 ARG A C 1
ATOM 775 O O . ARG A 1 94 ? -6.475 -8.858 8.535 1.00 92.19 94 ARG A O 1
ATOM 782 N N . LYS A 1 95 ? -5.421 -10.424 9.775 1.00 90.56 95 LYS A N 1
ATOM 783 C CA . LYS A 1 95 ? -6.112 -10.133 11.036 1.00 90.56 95 LYS A CA 1
ATOM 784 C C . LYS A 1 95 ? -5.837 -8.707 11.517 1.00 90.56 95 LYS A C 1
ATOM 786 O O . LYS A 1 95 ? -6.781 -7.999 11.858 1.00 90.56 95 LYS A O 1
ATOM 791 N N . GLU A 1 96 ? -4.588 -8.247 11.457 1.00 91.06 96 GLU A N 1
ATOM 792 C CA . GLU A 1 96 ? -4.210 -6.875 11.816 1.00 91.06 96 GLU A CA 1
ATOM 793 C C . GLU A 1 96 ? -4.971 -5.842 10.972 1.00 91.06 96 GLU A C 1
ATOM 795 O O . GLU A 1 96 ? -5.567 -4.910 11.518 1.00 91.06 96 GLU A O 1
ATOM 800 N N . LYS A 1 97 ? -5.013 -6.029 9.644 1.00 90.12 97 LYS A N 1
ATOM 801 C CA . LYS A 1 97 ? -5.752 -5.141 8.729 1.00 90.12 97 LYS A CA 1
ATOM 802 C C . LYS A 1 97 ? -7.237 -5.074 9.076 1.00 90.12 97 LYS A C 1
ATOM 804 O O . LYS A 1 97 ? -7.816 -3.987 9.084 1.00 90.12 97 LYS A O 1
ATOM 809 N N . HIS A 1 98 ? -7.846 -6.216 9.390 1.00 90.94 98 HIS A N 1
ATOM 810 C CA . HIS A 1 98 ? -9.249 -6.275 9.788 1.00 90.94 98 HIS A CA 1
ATOM 811 C C . HIS A 1 98 ? -9.501 -5.560 11.128 1.00 90.94 98 HIS A C 1
ATOM 813 O O . HIS A 1 98 ? -10.409 -4.730 11.217 1.00 90.94 98 HIS A O 1
ATOM 819 N N . CYS A 1 99 ? -8.672 -5.803 12.150 1.00 87.81 99 CYS A N 1
ATOM 820 C CA . CYS A 1 99 ? -8.770 -5.114 13.441 1.00 87.81 99 CYS A CA 1
ATOM 821 C C . CYS A 1 99 ? -8.561 -3.599 13.294 1.00 87.81 99 CYS A C 1
ATOM 823 O O . CYS A 1 99 ? -9.284 -2.822 13.913 1.00 87.81 99 CYS A O 1
ATOM 825 N N . PHE A 1 100 ? -7.634 -3.162 12.434 1.00 88.19 100 PHE A N 1
ATOM 826 C CA . PHE A 1 100 ? -7.427 -1.746 12.128 1.00 88.19 100 PHE A CA 1
ATOM 827 C C . PHE A 1 100 ? -8.661 -1.115 11.482 1.00 88.19 100 PHE A C 1
ATOM 829 O O . PHE A 1 100 ? -9.084 -0.035 11.895 1.00 88.19 100 PHE A O 1
ATOM 836 N N . TRP A 1 101 ? -9.265 -1.789 10.500 1.00 90.50 101 TRP A N 1
ATOM 837 C CA . TRP A 1 101 ? -10.486 -1.307 9.860 1.00 90.50 101 TRP A CA 1
ATOM 838 C C . TRP A 1 101 ? -11.636 -1.180 10.867 1.00 90.50 101 TRP A C 1
ATOM 840 O O . TRP A 1 101 ? -12.248 -0.118 10.952 1.00 90.50 101 TRP A O 1
ATOM 850 N N . LYS A 1 102 ? -11.874 -2.202 11.703 1.00 87.50 102 LYS A N 1
ATOM 851 C CA . LYS A 1 102 ? -12.899 -2.161 12.763 1.00 87.50 102 LYS A CA 1
ATOM 852 C C . LYS A 1 102 ? -12.631 -1.069 13.801 1.00 87.50 102 LYS A C 1
ATOM 854 O O . LYS A 1 102 ? -13.549 -0.349 14.182 1.00 87.50 102 LYS A O 1
ATOM 859 N N . TRP A 1 103 ? -11.377 -0.905 14.224 1.00 84.94 103 TRP A N 1
ATOM 860 C CA . TRP A 1 103 ? -10.966 0.167 15.131 1.00 84.94 103 TRP A CA 1
ATOM 861 C C . TRP A 1 103 ? -11.217 1.556 14.530 1.00 84.94 103 TRP A C 1
ATOM 863 O O . TRP A 1 103 ? -11.740 2.426 15.223 1.00 84.94 103 TRP A O 1
ATOM 873 N N . LYS A 1 104 ? -10.910 1.748 13.240 1.00 85.69 104 LYS A N 1
ATOM 874 C CA . LYS A 1 104 ? -11.156 3.001 12.511 1.00 85.69 104 LYS A CA 1
ATOM 875 C C . LYS A 1 104 ? -12.653 3.306 12.391 1.00 85.69 104 LYS A C 1
ATOM 877 O O . LYS A 1 104 ? -13.046 4.451 12.577 1.00 85.69 104 LYS A O 1
ATOM 882 N N . GLN A 1 105 ? -13.476 2.290 12.125 1.00 85.88 105 GLN A N 1
ATOM 883 C CA . GLN A 1 105 ? -14.939 2.422 12.049 1.00 85.88 105 GLN A CA 1
ATOM 884 C C . GLN A 1 105 ? -15.582 2.738 13.404 1.00 85.88 105 GLN A C 1
ATOM 886 O O . GLN A 1 105 ? -16.586 3.436 13.461 1.00 85.88 105 GLN A O 1
ATOM 891 N N . ALA A 1 106 ? -14.998 2.266 14.508 1.00 81.00 106 ALA A N 1
ATOM 892 C CA . ALA A 1 106 ? -15.555 2.461 15.844 1.00 81.00 106 ALA A CA 1
ATOM 893 C C . ALA A 1 106 ? -15.541 3.926 16.332 1.00 81.00 106 ALA A C 1
ATOM 895 O O . ALA A 1 106 ? -16.102 4.203 17.388 1.00 81.00 106 ALA A O 1
ATOM 896 N N . GLY A 1 107 ? -14.875 4.858 15.635 1.00 72.62 107 GLY A N 1
ATOM 897 C CA . GLY A 1 107 ? -14.940 6.305 15.909 1.00 72.62 107 GLY A CA 1
ATOM 898 C C . GLY A 1 107 ? -14.371 6.774 17.260 1.00 72.62 107 GLY A C 1
ATOM 899 O O . GLY A 1 107 ? -14.225 7.972 17.478 1.00 72.62 107 GLY A O 1
ATOM 900 N N . GLN A 1 108 ? -13.993 5.857 18.157 1.00 70.50 108 GLN A N 1
ATOM 901 C CA . GLN A 1 108 ? -13.430 6.142 19.480 1.00 70.50 108 GLN A CA 1
ATOM 902 C C . GLN A 1 108 ? -12.054 5.477 19.654 1.00 70.50 108 GLN A C 1
ATOM 904 O O . GLN A 1 108 ? -11.925 4.428 20.300 1.00 70.50 108 GLN A O 1
ATOM 909 N N . PRO A 1 109 ? -10.987 6.071 19.088 1.00 67.00 109 PRO A N 1
ATOM 910 C CA . PRO A 1 109 ? -9.668 5.446 19.040 1.00 67.00 109 PRO A CA 1
ATOM 911 C C . PRO A 1 109 ? -8.954 5.366 20.397 1.00 67.00 109 PRO A C 1
ATOM 913 O O . PRO A 1 109 ? -8.059 4.539 20.557 1.00 67.00 109 PRO A O 1
ATOM 916 N N . LYS A 1 110 ? -9.340 6.209 21.365 1.00 66.75 110 LYS A N 1
ATOM 917 C CA . LYS A 1 110 ? -8.716 6.318 22.698 1.00 66.75 110 LYS A CA 1
ATOM 918 C C . LYS A 1 110 ? -9.525 5.655 23.821 1.00 66.75 110 LYS A C 1
ATOM 920 O O . LYS A 1 110 ? -9.089 5.689 24.969 1.00 66.75 110 LYS A O 1
ATOM 925 N N . SER A 1 111 ? -10.684 5.066 23.515 1.00 74.25 111 SER A N 1
ATOM 926 C CA . SER A 1 111 ? -11.500 4.391 24.528 1.00 74.25 111 SER A CA 1
ATOM 927 C C . SER A 1 111 ? -10.784 3.138 25.039 1.00 74.25 111 SER A C 1
ATOM 929 O O . SER A 1 111 ? -10.357 2.287 24.252 1.00 74.25 111 SER A O 1
ATOM 931 N N . LYS A 1 112 ? -10.651 3.021 26.368 1.00 66.50 112 LYS A N 1
ATOM 932 C CA . LYS A 1 112 ? -10.028 1.864 27.036 1.00 66.50 112 LYS A CA 1
ATOM 933 C C . LYS A 1 112 ? -10.818 0.567 26.815 1.00 66.50 112 LYS A C 1
ATOM 935 O O . LYS A 1 112 ? -10.239 -0.513 26.945 1.00 66.50 112 LYS A O 1
ATOM 940 N N . ASP A 1 113 ? -12.080 0.668 26.405 1.00 70.31 113 ASP A N 1
ATOM 941 C CA . ASP A 1 113 ? -12.982 -0.467 26.181 1.00 70.31 113 ASP A CA 1
ATOM 942 C C . ASP A 1 113 ? -13.115 -0.852 24.707 1.00 70.31 113 ASP A C 1
ATOM 944 O O . ASP A 1 113 ? -13.818 -1.802 24.363 1.00 70.31 113 ASP A O 1
ATOM 948 N N . ASN A 1 114 ? -12.387 -0.174 23.813 1.00 80.38 114 ASN A N 1
ATOM 949 C CA . ASN A 1 114 ? -12.373 -0.532 22.404 1.00 80.38 114 ASN A CA 1
ATOM 950 C C . ASN A 1 114 ? -11.657 -1.881 22.206 1.00 80.38 114 ASN A C 1
ATOM 952 O O . ASN A 1 114 ? -10.427 -1.960 22.117 1.00 80.38 114 ASN A O 1
ATOM 956 N N . LYS A 1 115 ? -12.451 -2.955 22.129 1.00 84.06 115 LYS A N 1
ATOM 957 C CA . LYS A 1 115 ? -11.990 -4.331 21.900 1.00 84.06 115 LYS A CA 1
ATOM 958 C C . LYS A 1 115 ? -11.066 -4.430 20.681 1.00 84.06 115 LYS A C 1
ATOM 960 O O . LYS A 1 115 ? -10.010 -5.050 20.774 1.00 84.06 115 LYS A O 1
ATOM 965 N N . TYR A 1 116 ? -11.388 -3.733 19.590 1.00 84.56 116 TYR A N 1
ATOM 966 C CA . TYR A 1 116 ? -10.586 -3.748 18.363 1.00 84.56 116 TYR A CA 1
ATOM 967 C C . TYR A 1 116 ? -9.232 -3.053 18.522 1.00 84.56 116 TYR A C 1
ATOM 969 O O . TYR A 1 116 ? -8.267 -3.448 17.875 1.00 84.56 116 TYR A O 1
ATOM 977 N N . PHE A 1 117 ? -9.119 -2.058 19.408 1.00 85.44 117 PHE A N 1
ATOM 978 C CA . PHE A 1 117 ? -7.831 -1.440 19.729 1.00 85.44 117 PHE A CA 1
ATOM 979 C C . PHE A 1 117 ? -6.920 -2.387 20.520 1.00 85.44 117 PHE A C 1
ATOM 981 O O . PHE A 1 117 ? -5.725 -2.480 20.229 1.00 85.44 117 PHE A O 1
ATOM 988 N N . LYS A 1 118 ? -7.481 -3.104 21.507 1.00 85.56 118 LYS A N 1
ATOM 989 C CA . LYS A 1 118 ? -6.755 -4.130 22.276 1.00 85.56 118 LYS A CA 1
ATOM 990 C C . LYS A 1 118 ? -6.287 -5.261 21.360 1.00 85.56 118 LYS A C 1
ATOM 992 O O . LYS A 1 118 ? -5.108 -5.607 21.382 1.00 85.56 118 LYS A O 1
ATOM 997 N N . GLU A 1 119 ? -7.178 -5.763 20.506 1.00 88.75 119 GLU A N 1
ATOM 998 C CA . GLU A 1 119 ? -6.855 -6.790 19.513 1.00 88.75 119 GLU A CA 1
ATOM 999 C C . GLU A 1 119 ? -5.786 -6.318 18.524 1.00 88.75 119 GLU A C 1
ATOM 1001 O O . GLU A 1 119 ? -4.806 -7.027 18.326 1.00 88.75 119 GLU A O 1
ATOM 1006 N N . LEU A 1 120 ? -5.904 -5.102 17.976 1.00 89.19 120 LEU A N 1
ATOM 1007 C CA . LEU A 1 120 ? -4.911 -4.534 17.059 1.00 89.19 120 LEU A CA 1
ATOM 1008 C C . LEU A 1 120 ? -3.518 -4.435 17.698 1.00 89.19 120 LEU A C 1
ATOM 1010 O O . LEU A 1 120 ? -2.508 -4.724 17.055 1.00 89.19 120 LEU A O 1
ATOM 1014 N N . LYS A 1 121 ? -3.446 -4.004 18.965 1.00 90.00 121 LYS A N 1
ATOM 1015 C CA . LYS A 1 121 ? -2.182 -3.954 19.712 1.00 90.00 121 LYS A CA 1
ATOM 1016 C C . LYS A 1 121 ? -1.571 -5.341 19.869 1.00 90.00 121 LYS A C 1
ATOM 1018 O O . LYS A 1 121 ? -0.364 -5.479 19.674 1.00 90.00 121 LYS A O 1
ATOM 1023 N N . GLN A 1 122 ? -2.388 -6.338 20.197 1.00 92.44 122 GLN A N 1
ATOM 1024 C CA . GLN A 1 122 ? -1.920 -7.709 20.352 1.00 92.44 122 GLN A CA 1
ATOM 1025 C C . GLN A 1 122 ? -1.435 -8.282 19.016 1.00 92.44 122 GLN A C 1
ATOM 1027 O O . GLN A 1 122 ? -0.292 -8.714 18.935 1.00 92.44 122 GLN A O 1
ATOM 1032 N N . THR A 1 123 ? -2.210 -8.154 17.935 1.00 90.06 123 THR A N 1
ATOM 1033 C CA . THR A 1 123 ? -1.806 -8.656 16.609 1.00 90.06 123 THR A CA 1
ATOM 1034 C C . THR A 1 123 ? -0.529 -7.996 16.092 1.00 90.06 123 THR A C 1
ATOM 1036 O O . THR A 1 123 ? 0.280 -8.650 15.446 1.00 90.06 123 THR A O 1
ATOM 1039 N N . LYS A 1 124 ? -0.295 -6.712 16.409 1.00 91.81 124 LYS A N 1
ATOM 1040 C CA . LYS A 1 124 ? 0.971 -6.028 16.090 1.00 91.81 124 LYS A CA 1
ATOM 1041 C C . LYS A 1 124 ? 2.160 -6.582 16.867 1.00 91.81 124 LYS A C 1
ATOM 1043 O O . LYS A 1 124 ? 3.279 -6.575 16.355 1.00 91.81 124 LYS A O 1
ATOM 1048 N N . LYS A 1 125 ? 1.943 -6.997 18.116 1.00 94.31 125 LYS A N 1
ATOM 1049 C CA . LYS A 1 125 ? 2.976 -7.630 18.938 1.00 94.31 125 LYS A CA 1
ATOM 1050 C C . LYS A 1 125 ? 3.324 -9.006 18.371 1.00 94.31 125 LYS A C 1
ATOM 1052 O O . LYS A 1 125 ? 4.508 -9.277 18.190 1.00 94.31 125 LYS A O 1
ATOM 1057 N N . ASP A 1 126 ? 2.309 -9.794 18.029 1.00 91.81 126 ASP A N 1
ATOM 1058 C CA . ASP A 1 126 ? 2.461 -11.129 17.444 1.00 91.81 126 ASP A CA 1
ATOM 1059 C C . ASP A 1 126 ? 3.199 -11.046 16.097 1.00 91.81 126 ASP A C 1
ATOM 1061 O O . ASP A 1 126 ? 4.226 -11.691 15.920 1.00 91.81 126 ASP A O 1
ATOM 1065 N N . LEU A 1 127 ? 2.789 -10.130 15.205 1.00 92.31 127 LEU A N 1
ATOM 1066 C CA . LEU A 1 127 ? 3.451 -9.920 13.911 1.00 92.31 127 LEU A CA 1
ATOM 1067 C C . LEU A 1 127 ? 4.942 -9.599 14.057 1.00 92.31 127 LEU A C 1
ATOM 1069 O O . LEU A 1 127 ? 5.770 -10.152 13.342 1.00 92.31 127 LEU A O 1
ATOM 1073 N N . ARG A 1 128 ? 5.298 -8.702 14.987 1.00 91.94 128 ARG A N 1
ATOM 1074 C CA . ARG A 1 128 ? 6.702 -8.340 15.241 1.00 91.94 128 ARG A CA 1
ATOM 1075 C C . ARG A 1 128 ? 7.503 -9.499 15.825 1.00 91.94 128 ARG A C 1
ATOM 1077 O O . ARG A 1 128 ? 8.700 -9.579 15.564 1.00 91.94 128 ARG A O 1
ATOM 1084 N N . SER A 1 129 ? 6.876 -10.335 16.650 1.00 92.25 129 SER A N 1
ATOM 1085 C CA . SER A 1 129 ? 7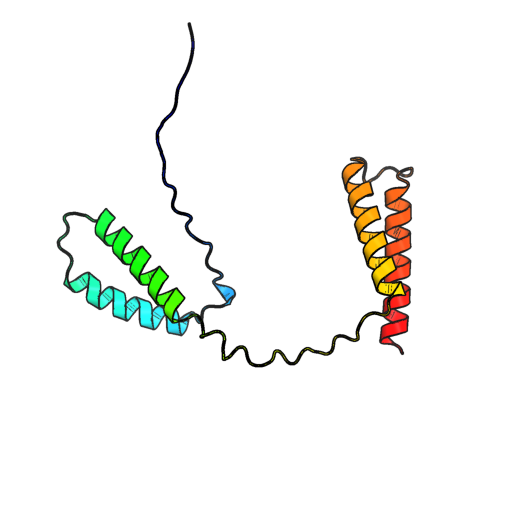.513 -11.519 17.226 1.00 92.25 129 SER A CA 1
ATOM 1086 C C . SER A 1 129 ? 7.854 -12.520 16.126 1.00 92.25 129 SER A C 1
ATOM 1088 O O . SER A 1 129 ? 9.023 -12.863 15.956 1.00 92.25 129 SER A O 1
ATOM 1090 N N . ASP A 1 130 ? 6.862 -12.894 15.322 1.00 88.69 130 ASP A N 1
ATOM 1091 C CA . ASP A 1 130 ? 7.016 -13.907 14.276 1.00 88.69 130 ASP A CA 1
ATOM 1092 C C . ASP A 1 130 ? 7.919 -13.410 13.145 1.00 88.69 130 ASP A C 1
ATOM 1094 O O . ASP A 1 130 ? 8.735 -14.164 12.621 1.00 88.69 130 ASP A O 1
ATOM 1098 N N . GLN A 1 131 ? 7.860 -12.112 12.824 1.00 86.56 131 GLN A N 1
ATOM 1099 C CA . GLN A 1 131 ? 8.797 -11.485 11.897 1.00 86.56 131 GLN A CA 1
ATOM 1100 C C . GLN A 1 131 ? 10.249 -11.644 12.357 1.00 86.56 131 GLN A C 1
ATOM 1102 O O . GLN A 1 131 ? 11.087 -12.074 11.569 1.00 86.56 131 GLN A O 1
ATOM 1107 N N . ARG A 1 132 ? 10.555 -11.336 13.624 1.00 90.25 132 ARG A N 1
ATOM 1108 C CA . ARG A 1 132 ? 11.921 -11.477 14.154 1.00 90.25 132 ARG A CA 1
ATOM 1109 C C . ARG A 1 132 ? 12.381 -12.928 14.158 1.00 90.25 132 ARG A C 1
ATOM 1111 O O . ARG A 1 132 ? 13.536 -13.187 13.850 1.00 90.25 132 ARG A O 1
ATOM 1118 N N . GLN A 1 133 ? 11.494 -13.858 14.506 1.00 87.38 133 GLN A N 1
ATOM 1119 C CA . GLN A 1 133 ? 11.814 -15.285 14.496 1.00 87.38 133 GLN A CA 1
ATOM 1120 C C . GLN A 1 133 ? 12.099 -15.784 13.076 1.00 87.38 133 GLN A C 1
ATOM 1122 O O . GLN A 1 133 ? 13.083 -16.483 12.866 1.00 87.38 133 GLN A O 1
ATOM 1127 N N . PHE A 1 134 ? 11.294 -15.370 12.097 1.00 84.75 134 PHE A N 1
ATOM 1128 C CA . PHE A 1 134 ? 11.473 -15.740 10.693 1.00 84.75 134 PHE A CA 1
ATOM 1129 C C . PHE A 1 134 ? 12.712 -15.107 10.045 1.00 84.75 134 PHE A C 1
ATOM 1131 O O . PHE A 1 134 ? 13.352 -15.708 9.183 1.00 84.75 134 PHE A O 1
ATOM 1138 N N . GLU A 1 135 ? 13.056 -13.883 10.439 1.00 79.88 135 GLU A N 1
ATOM 1139 C CA . GLU A 1 135 ? 14.285 -13.220 9.993 1.00 79.88 135 GLU A CA 1
ATOM 1140 C C . GLU A 1 135 ? 15.540 -13.820 10.649 1.00 79.88 135 GLU A C 1
ATOM 1142 O O . GLU A 1 135 ? 16.612 -13.760 10.051 1.00 79.88 1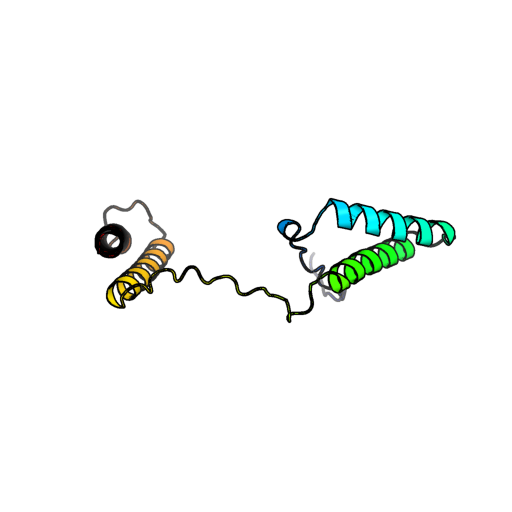35 GLU A O 1
ATOM 1147 N N . ALA A 1 136 ? 15.409 -14.405 11.846 1.00 81.31 136 ALA A N 1
ATOM 1148 C CA . ALA A 1 136 ? 16.492 -15.079 12.563 1.00 81.31 136 ALA A CA 1
ATOM 1149 C C . ALA A 1 136 ? 16.713 -16.546 12.138 1.00 81.31 136 ALA A C 1
ATOM 1151 O O . ALA A 1 136 ? 17.790 -17.081 12.397 1.00 81.31 136 ALA A O 1
ATOM 1152 N N . SER A 1 137 ? 15.715 -17.189 11.517 1.00 70.12 137 SER A N 1
ATOM 1153 C CA . SER A 1 137 ? 15.804 -18.540 10.925 1.00 70.12 137 SER A CA 1
ATOM 1154 C C . SER A 1 137 ? 16.439 -18.536 9.538 1.00 70.12 137 SER A C 1
ATOM 1156 O O . SER A 1 137 ? 17.164 -19.487 9.192 1.00 70.12 137 SER A O 1
#

Organism: Mytilus galloprovincialis (NCBI:txid29158)

Secondary structure (DSSP, 8-state):
----------------PPP-GGGS-HHHHHHHHHHHHHHHHTT--TT-HHHHHHHHHHHHHHHHHHTSPPGGG---------PPPPHHHHHHHHHHHHHHHHHHHTS-TT-TT-HHHHHHHHHHHHHHHHHHHHHH-

pLDDT: mean 71.86, std 16.35, range [37.66, 94.31]

Foldseek 3Di:
DDDDDDDDPVPPPPDPDDDDCVPDDPVVLVVVLVVVCVVLVVVDDPPCPPVSVVVSVVVSVVVVVVPPPDPPPPPPPPPPVPPPDPVVLVVLVVQLVVLVVQCVVVVCVPDPPSPSNVSNVVSVVVNVVSVVVVVVD